Protein AF-A0A381XXR6-F1 (afdb_monomer_lite)

Radius of gyration: 23.37 Å; chains: 1; bounding box: 48×67×74 Å

pLDDT: mean 77.79, std 18.47, range [36.31, 97.12]

Organism: NCBI:txid408172

Secondary structure (DSSP, 8-state):
-------------------------SSS--TTPEEPPTTS---TT-EEEE-GGG-TTSPPPEETTSSSB--HHHHHT-EEEEEEEEEETTEEEEEEEETTS-EEEEEHHHHHHHEEE---GGGT---

Sequence (127 aa):
VNYPNSRYILLTCLFITACTRFLVSDTILPEQVIQVVPEHILYDGRSIIFLPTLNNQKEIPSSISGRKKYTYDNLSEQTGKVEGEYLLAGGEYYIIRLENEKLIKISSKDFLIVTNFIIDTSKVNGG

Foldseek 3Di:
DDDDDDDDDDDPPPPPVPPPLPPDDQQDDDPPWAADDPPDDKQAFFKKAWAQPQPPPFDFKARLSRPGTDHSVRRNVWMWGFNIWTADVPGIWTWTQTPVSGIITGHPVCDVVTIDTDDPVVVVPPD

Structure (mmCIF, N/CA/C/O backbone):
data_AF-A0A381XXR6-F1
#
_entry.id   AF-A0A381XXR6-F1
#
loop_
_atom_site.group_PDB
_atom_site.id
_atom_site.type_symbol
_atom_site.label_atom_id
_atom_site.label_alt_id
_atom_site.label_comp_id
_atom_site.label_asym_id
_atom_site.label_entity_id
_atom_site.label_seq_id
_atom_site.pdbx_PDB_ins_code
_atom_site.Cartn_x
_atom_site.Cartn_y
_atom_site.Cartn_z
_atom_site.occupancy
_atom_site.B_iso_or_equiv
_atom_site.auth_seq_id
_atom_site.auth_comp_id
_atom_site.auth_asym_id
_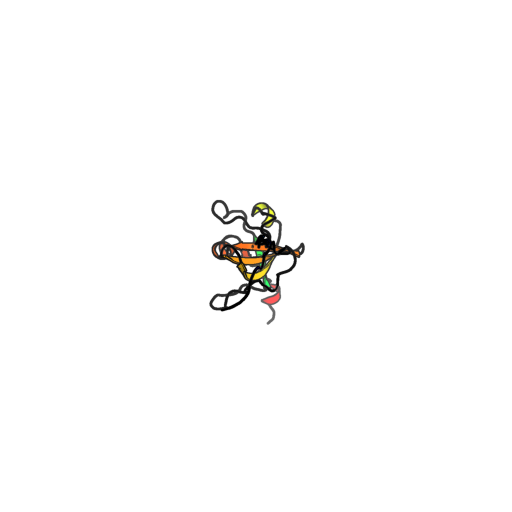atom_site.auth_atom_id
_atom_site.pdbx_PDB_model_num
ATOM 1 N N . VAL A 1 1 ? 36.628 31.832 -58.539 1.00 37.88 1 VAL A N 1
ATOM 2 C CA . VAL A 1 1 ? 36.068 30.967 -57.470 1.00 37.88 1 VAL A CA 1
ATOM 3 C C . VAL A 1 1 ? 34.962 31.777 -56.793 1.00 37.88 1 VAL A C 1
ATOM 5 O O . VAL A 1 1 ? 35.290 32.771 -56.173 1.00 37.88 1 VAL A O 1
ATOM 8 N N . ASN A 1 2 ? 33.715 31.716 -57.264 1.00 36.31 2 ASN A N 1
ATOM 9 C CA . ASN A 1 2 ? 32.625 30.743 -57.031 1.00 36.31 2 ASN A CA 1
ATOM 10 C C . ASN A 1 2 ? 31.604 31.238 -55.967 1.00 36.31 2 ASN A C 1
ATOM 12 O O . ASN A 1 2 ? 31.860 31.129 -54.779 1.00 36.31 2 ASN A O 1
ATOM 16 N N . TYR A 1 3 ? 30.479 31.748 -56.495 1.00 39.09 3 TYR A N 1
ATOM 17 C CA . TYR A 1 3 ? 29.076 31.887 -56.037 1.00 39.09 3 TYR A CA 1
ATOM 18 C C . TYR A 1 3 ? 28.628 32.584 -54.718 1.00 39.09 3 TYR A C 1
ATOM 20 O O . TYR A 1 3 ? 29.370 32.631 -53.744 1.00 39.09 3 TYR A O 1
ATOM 28 N N . PRO A 1 4 ? 27.391 33.161 -54.713 1.00 52.59 4 PRO A N 1
ATOM 29 C CA . PRO A 1 4 ? 26.929 34.231 -53.821 1.00 52.59 4 PRO A CA 1
ATOM 30 C C . PRO A 1 4 ? 25.833 33.817 -52.809 1.00 52.59 4 PRO A C 1
ATOM 32 O O . PRO A 1 4 ? 25.333 32.701 -52.840 1.00 52.59 4 PRO A O 1
ATOM 35 N N . ASN A 1 5 ? 25.447 34.779 -51.954 1.00 48.66 5 ASN A N 1
ATOM 36 C CA . ASN A 1 5 ? 24.166 34.960 -51.243 1.00 48.66 5 ASN A CA 1
ATOM 37 C C . ASN A 1 5 ? 23.344 33.713 -50.847 1.00 48.66 5 ASN A C 1
ATOM 39 O O . ASN A 1 5 ? 22.658 33.130 -51.680 1.00 48.66 5 ASN A O 1
ATOM 43 N N . SER A 1 6 ? 23.191 33.471 -49.539 1.00 45.06 6 SER A N 1
ATOM 44 C CA . SER A 1 6 ? 21.939 32.905 -49.017 1.00 45.06 6 SER A CA 1
ATOM 45 C C . SER A 1 6 ? 21.652 33.390 -47.599 1.00 45.06 6 SER A C 1
ATOM 47 O O . SER A 1 6 ? 22.341 33.045 -46.642 1.00 45.06 6 SER A O 1
ATOM 49 N N . ARG A 1 7 ? 20.596 34.199 -47.483 1.00 50.47 7 ARG A N 1
ATOM 50 C CA . ARG A 1 7 ? 19.875 34.459 -46.236 1.00 50.47 7 ARG A CA 1
ATOM 51 C C . ARG A 1 7 ? 19.352 33.122 -45.710 1.00 50.47 7 ARG A C 1
ATOM 53 O O . ARG A 1 7 ? 18.578 32.481 -46.412 1.00 50.47 7 ARG A O 1
ATOM 60 N N . TYR A 1 8 ? 19.701 32.744 -44.484 1.00 47.22 8 TYR A N 1
ATOM 61 C CA . TYR A 1 8 ? 18.930 31.746 -43.747 1.00 47.22 8 TYR A CA 1
ATOM 62 C C . TYR A 1 8 ? 18.309 32.389 -42.519 1.00 47.22 8 TYR A C 1
ATOM 64 O O . TYR A 1 8 ? 18.966 32.881 -41.606 1.00 47.22 8 TYR A O 1
ATOM 72 N N . ILE A 1 9 ? 16.991 32.444 -42.627 1.00 49.91 9 ILE A N 1
ATOM 73 C CA . ILE A 1 9 ? 16.005 32.844 -41.648 1.00 49.91 9 ILE A CA 1
ATOM 74 C C . ILE A 1 9 ? 16.055 31.862 -40.474 1.00 49.91 9 ILE A C 1
ATOM 76 O O . ILE A 1 9 ? 16.126 30.652 -40.668 1.00 49.91 9 ILE A O 1
ATOM 80 N N . LEU A 1 10 ? 16.021 32.441 -39.276 1.00 46.97 10 LEU A N 1
ATOM 81 C CA . LEU A 1 10 ? 15.423 31.948 -38.039 1.00 46.97 10 LEU A CA 1
ATOM 82 C C . LEU A 1 10 ? 14.820 30.526 -38.095 1.00 46.97 10 LEU A C 1
ATOM 84 O O . LEU A 1 10 ? 13.795 30.311 -38.735 1.00 46.97 10 LEU A O 1
ATOM 88 N N . LEU A 1 11 ? 15.336 29.612 -37.275 1.00 46.75 11 LEU A N 1
ATOM 89 C CA . LEU A 1 11 ? 14.452 28.698 -36.555 1.00 46.75 11 LEU A CA 1
ATOM 90 C C . LEU A 1 11 ? 15.033 28.450 -35.166 1.00 46.75 11 LEU A C 1
ATOM 92 O O . LEU A 1 11 ? 15.942 27.654 -34.950 1.00 46.75 11 LEU A O 1
ATOM 96 N N . THR A 1 12 ? 14.509 29.217 -34.220 1.00 49.47 12 THR A N 1
ATOM 97 C CA . THR A 1 12 ? 14.580 28.944 -32.794 1.00 49.47 12 THR A CA 1
ATOM 98 C C . THR A 1 12 ? 14.079 27.522 -32.548 1.00 49.47 12 THR A C 1
ATOM 100 O O . THR A 1 12 ? 12.870 27.290 -32.534 1.00 49.47 12 THR A O 1
ATOM 103 N N . CYS A 1 13 ? 14.983 26.568 -32.321 1.00 44.50 13 CYS A N 1
ATOM 104 C CA . CYS A 1 13 ? 14.624 25.343 -31.613 1.00 44.50 13 CYS A CA 1
ATOM 105 C C . CYS A 1 13 ? 14.390 25.719 -30.152 1.00 44.50 13 CYS A C 1
ATOM 107 O O . CYS A 1 13 ? 15.248 25.572 -29.284 1.00 44.50 13 CYS A O 1
ATOM 109 N N . LEU A 1 14 ? 13.198 26.263 -29.916 1.00 46.16 14 LEU A N 1
ATOM 110 C CA . LEU A 1 14 ? 12.540 26.278 -28.631 1.00 46.16 14 LEU A CA 1
ATOM 111 C C . LEU A 1 14 ? 12.342 24.800 -28.265 1.00 46.16 14 LEU A C 1
ATOM 113 O O . LEU A 1 14 ? 11.313 24.202 -28.572 1.00 46.16 14 LEU A O 1
ATOM 117 N N . PHE A 1 15 ? 13.367 24.181 -27.678 1.00 47.53 15 PHE A N 1
ATOM 118 C CA . PHE A 1 15 ? 13.219 22.919 -26.969 1.00 47.53 15 PHE A CA 1
ATOM 119 C C . PHE A 1 15 ? 12.371 23.218 -25.735 1.00 47.53 15 PHE A C 1
ATOM 121 O O . PHE A 1 15 ? 12.868 23.355 -24.621 1.00 47.53 15 PHE A O 1
ATOM 128 N N . ILE A 1 16 ? 11.062 23.358 -25.949 1.00 52.16 16 ILE A N 1
ATOM 129 C CA . ILE A 1 16 ? 10.089 23.065 -24.915 1.00 52.16 16 ILE A CA 1
ATOM 130 C C . ILE A 1 16 ? 10.284 21.570 -24.690 1.00 52.16 16 ILE A C 1
ATOM 132 O O . ILE A 1 16 ? 9.746 20.742 -25.424 1.00 52.16 16 ILE A O 1
ATOM 136 N N . THR A 1 17 ? 11.123 21.215 -23.721 1.00 53.09 17 THR A N 1
ATOM 137 C CA . THR A 1 17 ? 11.038 19.912 -23.083 1.00 53.09 17 THR A CA 1
ATOM 138 C C . THR A 1 17 ? 9.643 19.873 -22.484 1.00 53.09 17 THR A C 1
ATOM 140 O O . THR A 1 17 ? 9.382 20.353 -21.383 1.00 53.09 17 THR A O 1
ATOM 143 N N . ALA A 1 18 ? 8.686 19.393 -23.276 1.00 45.47 18 ALA A N 1
ATOM 144 C CA . ALA A 1 18 ? 7.414 18.967 -22.760 1.00 45.47 18 ALA A CA 1
ATOM 145 C C . ALA A 1 18 ? 7.774 17.904 -21.726 1.00 45.47 18 ALA A C 1
ATOM 147 O O . ALA A 1 18 ? 8.112 16.777 -22.077 1.00 45.47 18 ALA A O 1
ATOM 148 N N . CYS A 1 19 ? 7.796 18.291 -20.450 1.00 51.69 19 CYS A N 1
ATOM 149 C CA . CYS A 1 19 ? 7.711 17.361 -19.346 1.00 51.69 19 CYS A CA 1
ATOM 150 C C . CYS A 1 19 ? 6.390 16.632 -19.565 1.00 51.69 19 CYS A C 1
ATOM 152 O O . CYS A 1 19 ? 5.345 17.085 -19.095 1.00 51.69 19 CYS A O 1
ATOM 154 N N . THR A 1 20 ? 6.407 15.560 -20.357 1.00 47.28 20 THR A N 1
ATOM 155 C CA . THR A 1 20 ? 5.301 14.627 -20.486 1.00 47.28 20 THR A CA 1
ATOM 156 C C . THR A 1 20 ? 5.085 14.090 -19.088 1.00 47.28 20 THR A C 1
ATOM 158 O O . THR A 1 20 ? 5.798 13.209 -18.613 1.00 47.28 20 THR A O 1
ATOM 161 N N . ARG A 1 21 ? 4.150 14.719 -18.372 1.00 53.31 21 ARG A N 1
ATOM 162 C CA . ARG A 1 21 ? 3.659 14.246 -17.089 1.00 53.31 21 ARG A CA 1
ATOM 163 C C . ARG A 1 21 ? 2.938 12.950 -17.409 1.00 53.31 21 ARG A C 1
ATOM 165 O O . ARG A 1 21 ? 1.758 12.979 -17.745 1.00 53.31 21 ARG A O 1
ATOM 172 N N . PHE A 1 22 ? 3.662 11.836 -17.383 1.00 56.91 22 PHE A N 1
ATOM 173 C CA . PHE A 1 22 ? 3.047 10.523 -17.460 1.00 56.91 22 PHE A CA 1
ATOM 174 C C . PHE A 1 22 ? 1.981 10.469 -16.366 1.00 56.91 22 PHE A C 1
ATOM 176 O O . PHE A 1 22 ? 2.266 10.646 -15.179 1.00 56.91 22 PHE A O 1
ATOM 183 N N . LEU A 1 23 ? 0.724 10.340 -16.786 1.00 62.59 23 LEU A N 1
ATOM 184 C CA . LEU A 1 23 ? -0.393 10.192 -15.871 1.00 62.59 23 LEU A CA 1
ATOM 185 C C . LEU A 1 23 ? -0.322 8.770 -15.326 1.00 62.59 23 LEU A C 1
ATOM 187 O O . LEU A 1 23 ? -0.803 7.831 -15.947 1.00 62.59 23 LEU A O 1
ATOM 191 N N . VAL A 1 24 ? 0.321 8.618 -14.174 1.00 78.44 24 VAL A N 1
ATOM 192 C CA . VAL A 1 24 ? 0.269 7.374 -13.411 1.00 78.44 24 VAL A CA 1
ATOM 193 C C . VAL A 1 24 ? -1.164 7.236 -12.887 1.00 78.44 24 VAL A C 1
ATOM 195 O O . VAL A 1 24 ? -1.648 8.125 -12.182 1.00 78.44 24 VAL A O 1
ATOM 198 N N . SER A 1 25 ? -1.866 6.182 -13.307 1.00 85.50 25 SER A N 1
ATOM 199 C CA . SER A 1 25 ? -3.201 5.841 -12.794 1.00 85.50 25 SER A CA 1
ATOM 200 C C . SER A 1 25 ? -3.091 5.408 -11.338 1.00 85.50 25 SER A C 1
ATOM 202 O O . SER A 1 25 ? -2.099 4.798 -10.989 1.00 85.50 25 SER A O 1
ATOM 204 N N . ASP A 1 26 ? -4.094 5.676 -10.502 1.00 90.12 26 ASP A N 1
ATOM 205 C CA . ASP A 1 26 ? -4.125 5.195 -9.110 1.00 90.12 26 ASP A CA 1
ATOM 206 C C . ASP A 1 26 ? -4.885 3.868 -8.950 1.00 90.12 26 ASP A C 1
ATOM 208 O O . ASP A 1 26 ? -5.072 3.399 -7.833 1.00 90.12 26 ASP A O 1
ATOM 212 N N . THR A 1 27 ? -5.359 3.270 -10.043 1.00 90.44 27 THR A N 1
ATOM 213 C CA . THR A 1 27 ? -6.156 2.026 -10.029 1.00 90.44 27 THR A CA 1
ATOM 214 C C . THR A 1 27 ? -5.563 0.924 -10.903 1.00 90.44 27 THR A C 1
ATOM 216 O O . THR A 1 27 ? -5.929 -0.243 -10.776 1.00 90.44 27 THR A O 1
ATOM 219 N N . ILE A 1 28 ? -4.631 1.284 -11.788 1.00 88.69 28 ILE A N 1
ATOM 220 C CA . ILE A 1 28 ? -3.994 0.375 -12.739 1.00 88.69 28 ILE A CA 1
ATOM 221 C C . ILE A 1 28 ? -2.486 0.482 -12.545 1.00 88.69 28 ILE A C 1
ATOM 223 O O . ILE A 1 28 ? -1.941 1.586 -12.600 1.00 88.69 28 ILE A O 1
ATOM 227 N N . LEU A 1 29 ? -1.828 -0.659 -12.337 1.00 85.06 29 LEU A N 1
ATOM 228 C CA . LEU A 1 29 ? -0.372 -0.747 -12.352 1.00 85.06 29 LEU A CA 1
ATOM 229 C C . LEU A 1 29 ? 0.121 -0.452 -13.776 1.00 85.06 29 LEU A C 1
ATOM 231 O O . LEU A 1 29 ? -0.265 -1.164 -14.703 1.00 85.06 29 LEU A O 1
ATOM 235 N N . PRO A 1 30 ? 0.925 0.600 -13.990 1.00 78.69 30 PRO A N 1
ATOM 236 C CA . PRO A 1 30 ? 1.423 0.907 -15.319 1.00 78.69 30 PRO A CA 1
ATOM 237 C C . PRO A 1 30 ? 2.519 -0.078 -15.741 1.00 78.69 30 PRO A C 1
ATOM 239 O O . PRO A 1 30 ? 3.368 -0.441 -14.933 1.00 78.69 30 PRO A O 1
ATOM 242 N N . GLU A 1 31 ? 2.556 -0.430 -17.028 1.00 73.62 31 GLU A N 1
ATOM 243 C CA . GLU A 1 31 ? 3.534 -1.377 -17.604 1.00 73.62 31 GLU A CA 1
ATOM 244 C C . GLU A 1 31 ? 4.999 -0.960 -17.403 1.00 73.62 31 GLU A C 1
ATOM 246 O O . GLU A 1 31 ? 5.898 -1.791 -17.387 1.00 73.62 31 GLU A O 1
ATOM 251 N N . GLN A 1 32 ? 5.249 0.338 -17.233 1.00 70.19 32 GLN A N 1
ATOM 252 C CA . GLN A 1 32 ? 6.587 0.908 -17.055 1.00 70.19 32 GLN A CA 1
ATOM 253 C C . GLN A 1 32 ? 7.145 0.785 -15.625 1.00 70.19 32 GLN A C 1
ATOM 255 O O . GLN A 1 32 ? 8.230 1.298 -15.351 1.00 70.19 32 GLN A O 1
ATOM 260 N N . VAL A 1 33 ? 6.404 0.176 -14.694 1.00 72.56 33 VAL A N 1
ATOM 261 C CA . VAL A 1 33 ? 6.882 -0.058 -13.328 1.00 72.56 33 VAL A CA 1
ATOM 262 C C . VAL A 1 33 ? 7.729 -1.327 -13.298 1.00 72.56 33 VAL A C 1
ATOM 264 O O . VAL A 1 33 ? 7.271 -2.404 -13.668 1.00 72.56 33 VAL A O 1
ATOM 267 N N . ILE A 1 34 ? 8.971 -1.196 -12.836 1.00 77.31 34 ILE A N 1
ATOM 268 C CA . ILE A 1 34 ? 9.918 -2.308 -12.764 1.00 77.31 34 ILE A CA 1
ATOM 269 C C . ILE A 1 34 ? 9.662 -3.076 -11.467 1.00 77.31 34 ILE A C 1
ATOM 271 O O . ILE A 1 34 ? 9.786 -2.509 -10.381 1.00 77.31 34 ILE A O 1
ATOM 275 N N . GLN A 1 35 ? 9.313 -4.357 -11.575 1.00 78.75 35 GLN A N 1
ATOM 276 C CA . GLN A 1 35 ? 9.268 -5.258 -10.424 1.00 78.75 35 GLN A CA 1
ATOM 277 C C . GLN A 1 35 ? 10.693 -5.497 -9.907 1.00 78.75 35 GLN A C 1
ATOM 279 O O . GLN A 1 35 ? 11.617 -5.700 -10.700 1.00 78.75 35 GLN A O 1
ATOM 284 N N . VAL A 1 36 ? 10.885 -5.453 -8.588 1.00 76.94 36 VAL A N 1
ATOM 285 C CA . VAL A 1 36 ? 12.199 -5.721 -7.983 1.00 76.94 36 VAL A CA 1
ATOM 286 C C . VAL A 1 36 ? 12.573 -7.197 -8.188 1.00 76.94 36 VAL A C 1
ATOM 288 O O . VAL A 1 36 ? 11.728 -8.087 -8.100 1.00 76.94 36 VAL A O 1
ATOM 291 N N . VAL A 1 37 ? 13.845 -7.455 -8.510 1.00 66.62 37 VAL A N 1
ATOM 292 C CA . VAL A 1 37 ? 14.390 -8.797 -8.786 1.00 66.62 37 VAL A CA 1
ATOM 293 C C . VAL A 1 37 ? 14.254 -9.691 -7.532 1.00 66.62 37 VAL A C 1
ATOM 295 O O . VAL A 1 37 ? 14.506 -9.209 -6.427 1.00 66.62 37 VAL A O 1
ATOM 298 N N . PRO A 1 38 ? 13.886 -10.986 -7.667 1.00 61.16 38 PRO A N 1
ATOM 299 C CA . PRO A 1 38 ? 13.431 -11.873 -6.578 1.00 61.16 38 PRO A CA 1
ATOM 300 C C . PRO A 1 38 ? 14.518 -12.346 -5.595 1.00 61.16 38 PRO A C 1
ATOM 302 O O . PRO A 1 38 ? 14.399 -13.406 -4.985 1.00 61.16 38 PRO A O 1
ATOM 305 N N . GLU A 1 39 ? 15.585 -11.575 -5.408 1.00 67.12 39 GLU A N 1
ATOM 306 C CA . GLU A 1 39 ? 16.615 -11.864 -4.401 1.00 67.12 39 GLU A CA 1
ATOM 307 C C . GLU A 1 39 ? 16.073 -11.714 -2.962 1.00 67.12 39 GLU A C 1
ATOM 309 O O . GLU A 1 39 ? 16.711 -12.150 -2.005 1.00 67.12 39 GLU A O 1
ATOM 314 N N . HIS A 1 40 ? 14.863 -11.159 -2.813 1.00 65.50 40 HIS A N 1
ATOM 315 C CA . HIS A 1 40 ? 14.136 -10.991 -1.557 1.00 65.50 40 HIS A CA 1
ATOM 316 C C . HIS A 1 40 ? 12.818 -11.779 -1.554 1.00 65.50 40 HIS A C 1
ATOM 318 O O . HIS A 1 40 ? 12.255 -12.113 -2.597 1.00 65.50 40 HIS A O 1
ATOM 324 N N . ILE A 1 41 ? 12.304 -12.068 -0.355 1.00 72.25 41 ILE A N 1
ATOM 325 C CA . ILE A 1 41 ? 10.992 -12.703 -0.186 1.00 72.25 41 ILE A CA 1
ATOM 326 C C . ILE A 1 41 ? 9.913 -11.729 -0.668 1.00 72.25 41 ILE A C 1
ATOM 328 O O . ILE A 1 41 ? 9.648 -10.730 -0.006 1.00 72.25 41 ILE A O 1
ATOM 332 N N . LEU A 1 42 ? 9.270 -12.057 -1.789 1.00 82.75 42 LEU A N 1
ATOM 333 C CA . LEU A 1 42 ? 8.109 -11.331 -2.293 1.00 82.75 42 LEU A CA 1
ATOM 334 C C . LEU A 1 42 ? 6.843 -11.734 -1.524 1.00 82.75 42 LEU A C 1
ATOM 336 O O . LEU A 1 42 ? 6.611 -12.910 -1.224 1.00 82.75 42 LEU A O 1
ATOM 340 N N . TYR A 1 43 ? 6.005 -10.745 -1.217 1.00 87.56 43 TYR A N 1
ATOM 341 C CA . TYR A 1 43 ? 4.743 -10.932 -0.488 1.00 87.56 43 TYR A CA 1
ATOM 342 C C . TYR A 1 43 ? 3.508 -10.845 -1.390 1.00 87.56 43 TYR A C 1
ATOM 344 O O . TYR A 1 43 ? 2.388 -10.715 -0.895 1.00 87.56 43 TYR A O 1
ATOM 352 N N . ASP A 1 44 ? 3.709 -10.929 -2.700 1.00 89.12 44 ASP A N 1
ATOM 353 C CA . ASP A 1 44 ? 2.695 -10.817 -3.738 1.00 89.12 44 ASP A CA 1
ATOM 354 C C . ASP A 1 44 ? 1.495 -11.726 -3.449 1.00 89.12 44 ASP A C 1
ATOM 356 O O . ASP A 1 44 ? 1.602 -12.891 -3.058 1.00 89.12 44 ASP A O 1
ATOM 360 N N . GLY A 1 45 ? 0.307 -11.162 -3.616 1.00 90.12 45 GLY A N 1
ATOM 361 C CA . GLY A 1 45 ? -0.956 -11.838 -3.396 1.00 90.12 45 GLY A CA 1
ATOM 362 C C . GLY A 1 45 ? -1.358 -12.028 -1.934 1.00 90.12 45 GLY A C 1
ATOM 363 O O . GLY A 1 45 ? -2.488 -12.467 -1.703 1.00 90.12 45 GLY A O 1
ATOM 364 N N . ARG A 1 46 ? -0.507 -11.695 -0.953 1.00 92.38 46 ARG A N 1
ATOM 365 C CA . ARG A 1 46 ? -0.875 -11.773 0.467 1.00 92.38 46 ARG A CA 1
ATOM 366 C C . ARG A 1 46 ? -1.802 -10.631 0.860 1.00 92.38 46 ARG A C 1
ATOM 368 O O . ARG A 1 46 ? -1.594 -9.484 0.470 1.00 92.38 46 ARG A O 1
ATOM 3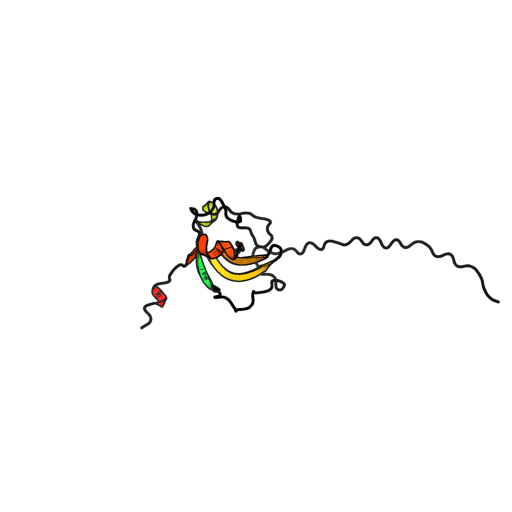75 N N . SER A 1 47 ? -2.797 -10.955 1.675 1.00 95.25 47 SER A N 1
ATOM 376 C CA . SER A 1 47 ? -3.678 -9.962 2.284 1.00 95.25 47 SER A CA 1
ATOM 377 C C . SER A 1 47 ? -3.062 -9.418 3.570 1.00 95.25 47 SER A C 1
ATOM 379 O O . SER A 1 47 ? -2.456 -10.167 4.343 1.00 95.25 47 SER A O 1
ATOM 381 N N . ILE A 1 48 ? -3.228 -8.121 3.802 1.00 94.88 48 ILE A N 1
ATOM 382 C CA . ILE A 1 48 ? -2.687 -7.399 4.950 1.00 94.88 48 ILE A CA 1
ATOM 383 C C . ILE A 1 48 ? -3.737 -6.503 5.605 1.00 94.88 48 ILE A C 1
ATOM 385 O O . ILE A 1 48 ? -4.727 -6.104 4.989 1.00 94.88 48 ILE A O 1
ATOM 389 N N . ILE A 1 49 ? -3.465 -6.165 6.861 1.00 94.44 49 ILE A N 1
ATOM 390 C CA . ILE A 1 49 ? -4.066 -5.052 7.598 1.00 94.44 49 ILE A CA 1
ATOM 391 C C . ILE A 1 49 ? -2.990 -4.011 7.910 1.00 94.44 49 ILE A C 1
ATOM 393 O O . ILE A 1 49 ? -1.805 -4.347 7.983 1.00 94.44 49 ILE A O 1
ATOM 397 N N . PHE A 1 50 ? -3.398 -2.763 8.133 1.00 92.94 50 PHE A N 1
ATOM 398 C CA . PHE A 1 50 ? -2.492 -1.664 8.471 1.00 92.94 50 PHE A CA 1
ATOM 399 C C . PHE A 1 50 ? -2.443 -1.425 9.983 1.00 92.94 50 PHE A C 1
ATOM 401 O O . PHE A 1 50 ? -3.463 -1.482 10.668 1.00 92.94 50 PHE A O 1
ATOM 408 N N . LEU A 1 51 ? -1.250 -1.134 10.502 1.00 90.25 51 LEU A N 1
ATOM 409 C CA . LEU A 1 51 ? -0.993 -0.916 11.923 1.00 90.25 51 LEU A CA 1
ATOM 410 C C . LEU A 1 51 ? -0.846 0.593 12.202 1.00 90.25 51 LEU A C 1
ATOM 412 O O . LEU A 1 51 ? 0.168 1.181 11.821 1.00 90.25 51 LEU A O 1
ATOM 416 N N . PRO A 1 52 ? -1.819 1.249 12.866 1.00 78.19 52 PRO A N 1
ATOM 417 C CA . PRO A 1 52 ? -1.816 2.705 13.059 1.00 78.19 52 PRO A CA 1
ATOM 418 C C . PRO A 1 52 ? -0.753 3.193 14.059 1.00 78.19 52 PRO A C 1
ATOM 420 O O . PRO A 1 52 ? -0.223 4.295 13.925 1.00 78.19 52 PRO A O 1
ATOM 423 N N . THR A 1 53 ? -0.372 2.360 15.027 1.00 65.44 53 THR A N 1
ATOM 424 C CA . THR A 1 53 ? 0.353 2.767 16.243 1.00 65.44 53 THR A CA 1
ATOM 425 C C . THR A 1 53 ? 1.877 2.912 16.100 1.00 65.44 53 THR A C 1
ATOM 427 O O . THR A 1 53 ? 2.544 3.236 17.079 1.00 65.44 53 THR A O 1
ATOM 430 N N . LEU A 1 54 ? 2.453 2.689 14.911 1.00 64.06 54 LEU A N 1
ATOM 431 C CA . LEU A 1 54 ? 3.914 2.626 14.693 1.00 64.06 54 LEU A CA 1
ATOM 432 C C . LEU A 1 54 ? 4.483 3.785 13.839 1.00 64.06 54 LEU A C 1
ATOM 434 O O . LEU A 1 54 ? 5.629 3.726 13.395 1.00 64.06 54 LEU A O 1
ATOM 438 N N . ASN A 1 55 ? 3.709 4.856 13.611 1.00 59.34 55 ASN A N 1
ATOM 439 C CA . ASN A 1 55 ? 3.859 5.681 12.400 1.00 59.34 55 ASN A CA 1
ATOM 440 C C . ASN A 1 55 ? 4.475 7.075 12.525 1.00 59.34 55 ASN A C 1
ATOM 442 O O . ASN A 1 55 ? 4.691 7.722 11.502 1.00 59.34 55 ASN A O 1
ATOM 446 N N . ASN A 1 56 ? 4.817 7.551 13.721 1.00 61.72 56 ASN A N 1
ATOM 447 C CA . ASN A 1 56 ? 5.222 8.956 13.902 1.00 61.72 56 ASN A CA 1
ATOM 448 C C . ASN A 1 56 ? 6.547 9.326 13.196 1.00 61.72 56 ASN A C 1
ATOM 450 O O . ASN A 1 56 ? 6.893 10.501 13.120 1.00 61.72 56 ASN A O 1
ATOM 454 N N . GLN A 1 57 ? 7.298 8.336 12.702 1.00 66.12 57 GLN A N 1
ATOM 455 C CA . GLN A 1 57 ? 8.582 8.511 12.011 1.00 66.12 57 GLN A CA 1
ATOM 456 C C . GLN A 1 57 ? 8.626 7.830 10.632 1.00 66.12 57 GLN A C 1
ATOM 458 O O . GLN A 1 57 ? 9.706 7.682 10.062 1.00 66.12 57 GLN A O 1
ATOM 463 N N . LYS A 1 58 ? 7.484 7.358 10.116 1.00 81.06 58 LYS A N 1
ATOM 464 C CA . LYS A 1 58 ? 7.425 6.560 8.883 1.00 81.06 58 LYS A CA 1
ATOM 465 C C . LYS A 1 58 ? 7.060 7.392 7.666 1.00 81.06 58 LYS A C 1
ATOM 467 O O . LYS A 1 58 ? 6.457 8.459 7.793 1.00 81.06 58 LYS A O 1
ATOM 472 N N . GLU A 1 59 ? 7.430 6.905 6.481 1.00 83.31 59 GLU A N 1
ATOM 473 C CA . GLU A 1 59 ? 7.006 7.558 5.244 1.00 83.31 59 GLU A CA 1
ATOM 474 C C . GLU A 1 59 ? 5.477 7.497 5.138 1.00 83.31 59 GLU A C 1
ATOM 476 O O . GLU A 1 59 ? 4.855 6.457 5.371 1.00 83.31 59 GLU A O 1
ATOM 481 N N . ILE A 1 60 ? 4.870 8.635 4.795 1.00 88.50 60 ILE A N 1
ATOM 482 C CA . ILE A 1 60 ? 3.421 8.752 4.636 1.00 88.50 60 ILE A CA 1
ATOM 483 C C . ILE A 1 60 ? 3.004 7.983 3.373 1.00 88.50 60 ILE A C 1
ATOM 485 O O . ILE A 1 60 ? 3.409 8.382 2.270 1.00 88.50 60 ILE A O 1
ATOM 489 N N . PRO A 1 61 ? 2.154 6.942 3.491 1.00 91.88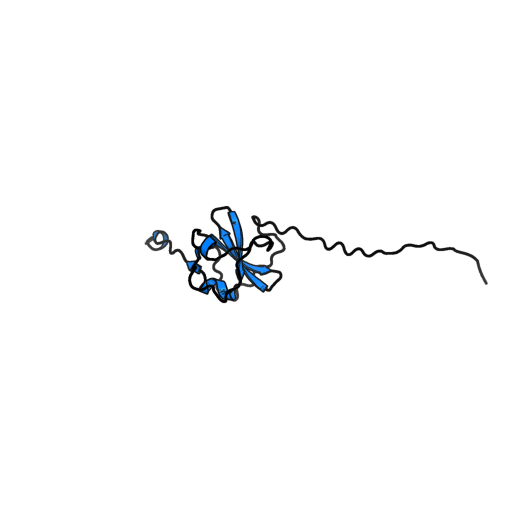 61 PRO A N 1
ATOM 490 C CA . PRO A 1 61 ? 1.654 6.211 2.342 1.00 91.88 61 PRO A CA 1
ATOM 491 C C . PRO A 1 61 ? 0.941 7.137 1.368 1.00 91.88 61 PRO A C 1
ATOM 493 O O . PRO A 1 61 ? 0.319 8.146 1.725 1.00 91.88 61 PRO A O 1
ATOM 496 N N . SER A 1 62 ? 1.012 6.789 0.094 1.00 94.12 62 SER A N 1
ATOM 497 C CA . SER A 1 62 ? 0.386 7.594 -0.946 1.00 94.12 62 SER A CA 1
ATOM 498 C C . SER A 1 62 ? -0.165 6.738 -2.056 1.00 94.12 62 SER A C 1
ATOM 500 O O . SER A 1 62 ? 0.193 5.574 -2.171 1.00 94.12 62 SER A O 1
ATOM 502 N N . SER A 1 63 ? -1.041 7.299 -2.878 1.00 94.00 63 SER A N 1
ATOM 503 C CA . SER A 1 63 ? -1.392 6.648 -4.129 1.00 94.00 63 SER A CA 1
ATOM 504 C C . SER A 1 63 ? -0.154 6.516 -5.013 1.00 94.00 63 SER A C 1
ATOM 506 O O . SER A 1 63 ? 0.839 7.226 -4.816 1.00 94.00 63 SER A O 1
ATOM 508 N N . ILE A 1 64 ? -0.179 5.609 -5.984 1.00 91.69 64 ILE A N 1
ATOM 509 C CA . ILE A 1 64 ? 1.002 5.375 -6.823 1.00 91.69 64 ILE A CA 1
ATOM 510 C C . ILE A 1 64 ? 1.403 6.613 -7.639 1.00 91.69 64 ILE A C 1
ATOM 512 O O . ILE A 1 64 ? 2.595 6.872 -7.808 1.00 91.69 64 ILE A O 1
ATOM 516 N N . SER A 1 65 ? 0.442 7.463 -8.025 1.00 89.00 65 SER A N 1
ATOM 517 C CA . SER A 1 65 ? 0.716 8.779 -8.622 1.00 89.00 65 SER A CA 1
ATOM 518 C C . SER A 1 65 ? 1.256 9.825 -7.639 1.00 89.00 65 SER A C 1
ATOM 520 O O . SER A 1 65 ? 1.685 10.902 -8.051 1.00 89.00 65 SER A O 1
ATOM 522 N N . GLY A 1 66 ? 1.193 9.554 -6.334 1.00 89.00 66 GLY A N 1
ATOM 523 C CA 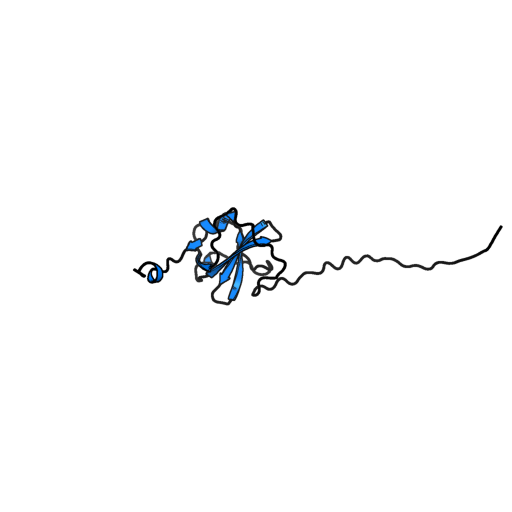. GLY A 1 66 ? 1.576 10.465 -5.258 1.00 89.00 66 GLY A CA 1
ATOM 524 C C . GLY A 1 66 ? 0.575 11.591 -4.981 1.00 89.00 66 GLY A C 1
ATOM 525 O O . GLY A 1 66 ? 0.798 12.367 -4.050 1.00 89.00 66 GLY A O 1
ATOM 526 N N . ARG A 1 67 ? -0.521 11.687 -5.748 1.00 89.69 67 ARG A N 1
ATOM 527 C CA . ARG A 1 67 ? -1.510 12.778 -5.654 1.00 89.69 67 ARG A CA 1
ATOM 528 C C . ARG A 1 67 ? -2.323 12.736 -4.374 1.00 89.69 67 ARG A C 1
ATOM 530 O O . ARG A 1 67 ? -2.701 13.784 -3.858 1.00 89.69 67 ARG A O 1
ATOM 537 N N . LYS A 1 68 ? -2.602 11.534 -3.874 1.00 92.69 68 LYS A N 1
ATOM 538 C CA . LYS A 1 68 ? -3.323 11.337 -2.623 1.00 92.69 68 LYS A CA 1
ATOM 539 C C . LYS A 1 68 ? -2.375 10.793 -1.566 1.00 92.69 68 LYS A C 1
ATOM 541 O O . LYS A 1 68 ? -1.663 9.825 -1.814 1.00 92.69 68 LYS A O 1
ATOM 546 N N . LYS A 1 69 ? -2.378 11.417 -0.393 1.00 93.44 69 LYS A N 1
ATOM 547 C CA . LYS A 1 69 ? -1.682 10.940 0.805 1.00 93.44 69 LYS A CA 1
ATOM 548 C C . LYS A 1 69 ? -2.689 10.290 1.749 1.00 93.44 69 LYS A C 1
ATOM 550 O O . LYS A 1 69 ? -3.862 10.666 1.741 1.00 93.44 69 LYS A O 1
ATOM 555 N N . TYR A 1 70 ? -2.232 9.318 2.524 1.00 91.38 70 TYR A N 1
ATOM 556 C CA . TYR A 1 70 ? -3.048 8.588 3.487 1.00 91.38 70 TYR A CA 1
ATOM 557 C C . TYR A 1 70 ? -2.375 8.631 4.852 1.00 91.38 70 TYR A C 1
ATOM 559 O O . TYR A 1 70 ? -1.158 8.480 4.940 1.00 91.38 70 TYR A O 1
ATOM 567 N N . THR A 1 71 ? -3.157 8.818 5.912 1.00 89.88 71 THR A N 1
ATOM 568 C CA . THR A 1 71 ? -2.681 8.502 7.259 1.00 89.88 71 THR A CA 1
ATOM 569 C C . THR A 1 71 ? -2.865 7.011 7.501 1.00 89.88 71 THR A C 1
ATOM 571 O O . THR A 1 71 ? -3.742 6.377 6.909 1.00 89.88 71 THR A O 1
ATOM 574 N N . TYR A 1 72 ? -2.059 6.439 8.386 1.00 88.25 72 TYR A N 1
ATOM 575 C CA . TYR A 1 72 ? -2.255 5.048 8.768 1.00 88.25 72 TYR A CA 1
ATOM 576 C C . TYR A 1 72 ? -3.527 4.830 9.587 1.00 88.25 72 TYR A C 1
ATOM 578 O O . TYR A 1 72 ? -4.077 3.740 9.526 1.00 88.25 72 TYR A O 1
ATOM 586 N N . ASP A 1 73 ? -4.050 5.859 10.258 1.00 87.50 73 ASP A N 1
ATOM 587 C CA . ASP A 1 73 ? -5.378 5.801 10.878 1.00 87.50 73 ASP A CA 1
ATOM 588 C C . ASP A 1 73 ? -6.481 5.644 9.821 1.00 87.50 73 ASP A C 1
ATOM 590 O O . ASP A 1 73 ? -7.400 4.859 9.997 1.00 87.50 73 ASP A O 1
ATOM 594 N N . ASN A 1 74 ? -6.374 6.320 8.668 1.00 89.12 74 ASN A N 1
ATOM 595 C CA . ASN A 1 74 ? -7.320 6.106 7.566 1.00 89.12 74 ASN A CA 1
ATOM 596 C C . ASN A 1 74 ? -7.166 4.729 6.901 1.00 89.12 74 ASN A C 1
ATOM 598 O O . ASN A 1 74 ? -8.094 4.250 6.246 1.00 89.12 74 ASN A O 1
ATOM 602 N N . LEU A 1 75 ? -5.975 4.133 6.975 1.00 91.25 75 LEU A N 1
ATOM 603 C CA . LEU A 1 75 ? -5.702 2.828 6.378 1.00 91.25 75 LEU A CA 1
ATOM 604 C C . LEU A 1 75 ? -6.021 1.671 7.325 1.00 91.25 75 LEU A C 1
ATOM 606 O O . LEU A 1 75 ? -6.357 0.601 6.839 1.00 91.25 75 LEU A O 1
ATOM 610 N N . SER A 1 76 ? -5.959 1.860 8.643 1.00 89.69 76 SER A N 1
ATOM 611 C CA . SER A 1 76 ? -6.254 0.811 9.631 1.00 89.69 76 SER A CA 1
ATOM 612 C C . SER A 1 76 ? -7.713 0.349 9.601 1.00 89.69 76 SER A C 1
ATOM 614 O O . SER A 1 76 ? -8.013 -0.768 10.010 1.00 89.69 76 SER A O 1
ATOM 616 N N . GLU A 1 77 ? -8.606 1.175 9.054 1.00 90.62 77 GLU A N 1
ATOM 617 C CA . GLU A 1 77 ? -10.008 0.841 8.777 1.00 90.62 77 GLU A CA 1
ATOM 618 C C . GLU A 1 77 ? -10.198 0.003 7.498 1.00 90.62 77 GLU A C 1
ATOM 620 O O . GLU A 1 77 ? -11.321 -0.368 7.161 1.00 90.62 77 GLU A O 1
ATOM 625 N N . GLN A 1 78 ? -9.126 -0.272 6.752 1.00 92.81 78 GLN A N 1
ATOM 626 C CA . GLN A 1 78 ? -9.156 -0.987 5.478 1.00 92.81 78 GLN A CA 1
ATOM 627 C C . GLN A 1 78 ? -8.261 -2.229 5.518 1.00 92.81 78 GLN A C 1
ATOM 629 O O . GLN A 1 78 ? -7.312 -2.333 6.298 1.00 92.81 78 GLN A O 1
ATOM 634 N N . THR A 1 79 ? -8.537 -3.165 4.613 1.00 94.38 79 THR A N 1
ATOM 635 C CA . THR A 1 79 ? -7.607 -4.240 4.265 1.00 94.38 79 THR A CA 1
ATOM 636 C C . THR A 1 79 ? -7.037 -4.001 2.870 1.00 94.38 79 THR A C 1
ATOM 638 O O . THR A 1 79 ? -7.522 -3.159 2.102 1.00 94.38 79 THR A O 1
ATOM 641 N N . GLY A 1 80 ? -5.966 -4.714 2.540 1.00 95.19 80 GLY A N 1
ATOM 642 C CA . GLY A 1 80 ? -5.395 -4.655 1.205 1.00 95.19 80 GLY A CA 1
ATOM 643 C C . GLY A 1 80 ? -4.710 -5.946 0.806 1.00 95.19 80 GLY A C 1
ATOM 644 O O . GLY A 1 80 ? -4.371 -6.780 1.643 1.00 95.19 80 GLY A O 1
ATOM 645 N N . LYS A 1 81 ? -4.489 -6.098 -0.493 1.00 96.25 81 LYS A N 1
ATOM 646 C CA . LYS A 1 81 ? -3.724 -7.188 -1.088 1.00 96.25 81 LYS A CA 1
ATOM 647 C C . LYS A 1 81 ? -2.434 -6.636 -1.672 1.00 96.25 81 LYS A C 1
ATOM 649 O O . LYS A 1 81 ? -2.445 -5.620 -2.363 1.00 96.25 81 LYS A O 1
ATOM 654 N N . VAL A 1 82 ? -1.322 -7.299 -1.390 1.00 94.75 82 VAL A N 1
ATOM 655 C CA . VAL A 1 82 ? -0.019 -6.934 -1.943 1.00 94.75 82 VAL A CA 1
ATOM 656 C C . VAL A 1 82 ? -0.000 -7.282 -3.431 1.00 94.75 82 VAL A C 1
ATOM 658 O O . VAL A 1 82 ? -0.159 -8.442 -3.800 1.00 94.75 82 VAL A O 1
ATOM 661 N N . GLU A 1 83 ? 0.194 -6.286 -4.289 1.00 93.75 83 GLU A N 1
ATOM 662 C CA . GLU A 1 83 ? 0.402 -6.486 -5.730 1.00 93.75 83 GLU A CA 1
ATOM 663 C C . GLU A 1 83 ? 1.866 -6.793 -6.052 1.00 93.75 83 GLU A C 1
ATOM 665 O O . GLU A 1 83 ? 2.165 -7.349 -7.104 1.00 93.75 83 GLU A O 1
ATOM 670 N N . GLY A 1 84 ? 2.767 -6.393 -5.158 1.00 91.81 84 GLY A N 1
ATOM 671 C CA . GLY A 1 84 ? 4.179 -6.742 -5.186 1.00 91.81 84 GLY A CA 1
ATOM 672 C C . GLY A 1 84 ? 5.097 -5.583 -4.850 1.00 91.81 84 GLY A C 1
ATOM 673 O O . GLY A 1 84 ? 4.642 -4.506 -4.449 1.00 91.81 84 GLY A O 1
ATOM 674 N N . GLU A 1 85 ? 6.392 -5.831 -4.991 1.00 92.19 85 GLU A N 1
ATOM 675 C CA . GLU A 1 85 ? 7.449 -4.855 -4.755 1.00 92.19 85 GLU A CA 1
ATOM 676 C C . GLU A 1 85 ? 7.986 -4.284 -6.065 1.00 92.19 85 GLU A C 1
ATOM 678 O O . GLU A 1 85 ? 8.328 -5.009 -7.003 1.00 92.19 85 GLU A O 1
ATOM 683 N N . TYR A 1 86 ? 8.071 -2.961 -6.119 1.00 89.94 86 TYR A N 1
ATOM 684 C CA . TYR A 1 86 ? 8.333 -2.234 -7.345 1.00 89.94 86 TYR A CA 1
ATOM 685 C C . TYR A 1 86 ? 9.284 -1.061 -7.121 1.00 89.94 86 TYR A C 1
ATOM 687 O O . TYR A 1 86 ? 9.204 -0.346 -6.119 1.00 89.94 86 TYR A O 1
ATOM 695 N N . LEU A 1 87 ? 10.136 -0.806 -8.111 1.00 88.12 87 LEU A N 1
ATOM 696 C CA . LEU A 1 87 ? 10.977 0.381 -8.165 1.00 88.12 87 LEU A CA 1
ATOM 697 C C . LEU A 1 87 ? 10.209 1.533 -8.830 1.00 88.12 87 LEU A C 1
ATOM 699 O O . LEU A 1 87 ? 9.819 1.459 -9.998 1.00 88.12 87 LEU A O 1
ATOM 703 N N . LEU A 1 88 ? 10.010 2.622 -8.087 1.00 85.94 88 LEU A N 1
ATOM 704 C CA . LEU A 1 88 ? 9.363 3.850 -8.551 1.00 85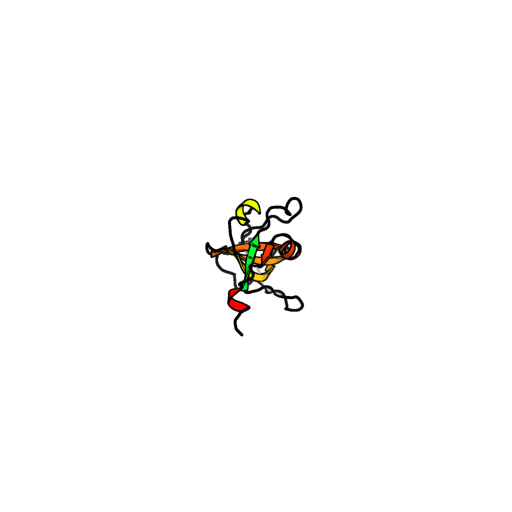.94 88 LEU A CA 1
ATOM 705 C C . LEU A 1 88 ? 10.287 5.059 -8.368 1.00 85.94 88 LEU A C 1
ATOM 707 O O . LEU A 1 88 ? 11.320 5.004 -7.702 1.00 85.94 88 LEU A O 1
ATOM 711 N N . ALA A 1 89 ? 9.872 6.208 -8.907 1.00 81.44 89 ALA A N 1
ATOM 712 C CA . ALA A 1 89 ? 10.502 7.479 -8.570 1.00 81.44 89 ALA A CA 1
ATOM 713 C C . ALA A 1 89 ? 10.443 7.704 -7.045 1.00 81.44 89 ALA A C 1
ATOM 715 O O . ALA A 1 89 ? 9.356 7.838 -6.472 1.00 81.44 89 ALA A O 1
ATOM 716 N N . GLY A 1 90 ? 11.616 7.733 -6.408 1.00 82.12 90 GLY A N 1
ATOM 717 C CA . GLY A 1 90 ? 11.773 7.869 -4.957 1.00 82.12 90 GLY A CA 1
ATOM 718 C C . GLY A 1 90 ? 12.314 6.626 -4.245 1.00 82.12 90 GLY A C 1
ATOM 719 O O . GLY A 1 90 ? 12.778 6.762 -3.118 1.00 82.12 90 GLY A O 1
ATOM 720 N N . GLY A 1 91 ? 12.332 5.456 -4.896 1.00 88.56 91 GLY A N 1
ATOM 721 C CA . GLY A 1 91 ? 12.883 4.224 -4.326 1.00 88.56 91 GLY A CA 1
ATOM 722 C C . GLY A 1 91 ? 11.997 2.999 -4.534 1.00 88.56 91 GLY A C 1
ATOM 723 O O . GLY A 1 91 ? 11.193 2.941 -5.465 1.00 88.56 91 GLY A O 1
ATOM 724 N N . GLU A 1 92 ? 12.181 2.017 -3.660 1.00 91.50 92 GLU A N 1
ATOM 725 C CA . GLU A 1 92 ? 11.470 0.739 -3.659 1.00 91.50 92 GLU A CA 1
ATOM 726 C C . GLU A 1 92 ? 10.217 0.828 -2.789 1.00 91.50 92 GLU A C 1
ATOM 728 O O . GLU A 1 92 ? 10.238 1.365 -1.673 1.00 91.50 92 GLU A O 1
ATOM 733 N N . TYR A 1 93 ? 9.114 0.317 -3.326 1.00 93.06 93 TYR A N 1
ATOM 734 C CA . TYR A 1 93 ? 7.818 0.369 -2.678 1.00 93.06 93 TYR A CA 1
ATOM 735 C C . TYR A 1 93 ? 7.058 -0.937 -2.859 1.00 93.06 93 TYR A C 1
ATOM 737 O O . TYR A 1 93 ? 6.968 -1.468 -3.966 1.00 93.06 93 TYR A O 1
ATOM 745 N N . TYR A 1 94 ? 6.380 -1.366 -1.799 1.00 94.12 94 TYR A N 1
ATOM 746 C CA . TYR A 1 94 ? 5.281 -2.311 -1.932 1.00 94.12 94 TYR A CA 1
ATOM 747 C C . TYR A 1 94 ? 4.031 -1.580 -2.408 1.00 94.12 94 TYR A C 1
ATOM 749 O O . TYR A 1 94 ? 3.616 -0.576 -1.815 1.00 94.12 94 TYR A O 1
ATOM 757 N N . ILE A 1 95 ? 3.424 -2.100 -3.474 1.00 95.50 95 ILE A N 1
ATOM 758 C CA . ILE A 1 95 ? 2.121 -1.650 -3.951 1.00 95.50 95 ILE A CA 1
ATOM 759 C C . ILE A 1 95 ? 1.034 -2.528 -3.353 1.00 95.50 95 ILE A C 1
ATOM 761 O O . ILE A 1 95 ? 1.070 -3.752 -3.463 1.00 95.50 95 ILE A O 1
ATOM 765 N N . ILE A 1 96 ? 0.051 -1.880 -2.737 1.00 96.38 96 ILE A N 1
ATOM 766 C CA . ILE A 1 96 ? -1.100 -2.520 -2.112 1.00 96.38 96 ILE A CA 1
ATOM 767 C C . ILE A 1 96 ? -2.362 -2.082 -2.844 1.00 96.38 96 ILE A C 1
ATOM 769 O O . ILE A 1 96 ? -2.614 -0.883 -2.994 1.00 96.38 96 ILE A O 1
ATOM 773 N N . ARG A 1 97 ? -3.174 -3.051 -3.258 1.00 97.12 97 ARG A N 1
ATOM 774 C CA . ARG A 1 97 ? -4.539 -2.842 -3.734 1.00 97.12 97 ARG A CA 1
ATOM 775 C C . ARG A 1 97 ? -5.497 -2.908 -2.556 1.00 97.12 97 ARG A C 1
ATOM 777 O O . ARG A 1 97 ? -5.617 -3.942 -1.905 1.00 97.12 97 ARG A O 1
ATOM 784 N N . LEU A 1 98 ? -6.155 -1.794 -2.271 1.00 96.44 98 LEU A N 1
ATOM 785 C CA . LEU A 1 98 ? -7.212 -1.713 -1.266 1.00 96.44 98 LEU A CA 1
ATOM 786 C C . LEU A 1 98 ? -8.502 -2.354 -1.800 1.00 96.44 98 LEU A C 1
ATOM 788 O O . LEU A 1 98 ? -8.682 -2.462 -3.011 1.00 96.44 98 LEU A O 1
ATOM 792 N N . GLU A 1 99 ? -9.440 -2.697 -0.916 1.00 93.06 99 GLU A N 1
ATOM 793 C CA . GLU A 1 99 ? -10.745 -3.277 -1.301 1.00 93.06 99 GLU A CA 1
ATOM 794 C C . GLU A 1 99 ? -11.564 -2.394 -2.260 1.00 93.06 99 GLU A C 1
ATOM 796 O O . GLU A 1 99 ? -12.389 -2.883 -3.023 1.00 93.06 99 GLU A O 1
ATOM 801 N N . ASN A 1 100 ? -11.325 -1.080 -2.253 1.00 93.00 100 ASN A N 1
ATOM 802 C CA . ASN A 1 100 ? -11.946 -0.130 -3.180 1.00 93.00 100 ASN A CA 1
ATOM 803 C C . ASN A 1 100 ? -11.192 0.014 -4.519 1.00 93.00 100 ASN A C 1
ATOM 805 O O . ASN A 1 100 ? -11.371 1.020 -5.211 1.00 93.00 100 ASN A O 1
ATOM 809 N N . GLU A 1 101 ? -10.326 -0.947 -4.852 1.00 93.75 101 GLU A N 1
ATOM 810 C CA . GLU A 1 101 ? -9.512 -1.021 -6.074 1.00 93.75 101 GLU A CA 1
ATOM 811 C C . GLU A 1 101 ? -8.463 0.090 -6.243 1.00 93.75 101 GLU A C 1
ATOM 813 O O . GLU A 1 101 ? -7.834 0.216 -7.298 1.00 93.75 101 GLU A O 1
ATOM 818 N N . LYS A 1 102 ? -8.223 0.906 -5.210 1.00 95.62 102 LYS A N 1
ATOM 819 C CA . LYS A 1 102 ? -7.147 1.903 -5.240 1.00 95.62 102 LYS A CA 1
ATOM 820 C C . LYS A 1 102 ? -5.809 1.263 -4.919 1.00 95.62 102 LYS A C 1
ATOM 822 O O . LYS A 1 102 ? -5.681 0.494 -3.970 1.00 95.62 102 LYS A O 1
ATOM 827 N N . LEU A 1 103 ? -4.802 1.677 -5.672 1.00 95.94 103 LEU A N 1
ATOM 828 C CA . LEU A 1 103 ? -3.411 1.319 -5.479 1.00 95.94 103 LEU A CA 1
ATOM 829 C C . LEU A 1 103 ? -2.716 2.378 -4.632 1.00 95.94 103 LEU A C 1
ATOM 831 O O . LEU A 1 103 ? -2.703 3.573 -4.960 1.00 95.94 103 LEU A O 1
ATOM 835 N N . ILE A 1 104 ? -2.100 1.922 -3.552 1.00 95.44 104 ILE A N 1
ATOM 836 C CA . ILE A 1 104 ? -1.236 2.735 -2.705 1.00 95.44 104 ILE A CA 1
ATOM 837 C C . ILE A 1 104 ? 0.169 2.154 -2.678 1.00 95.44 104 ILE A C 1
ATOM 839 O O . ILE A 1 104 ? 0.359 0.958 -2.868 1.00 95.44 104 ILE A O 1
ATOM 843 N N . LYS A 1 105 ? 1.148 3.013 -2.419 1.00 94.69 105 LYS A N 1
ATOM 844 C CA . LYS A 1 105 ? 2.543 2.653 -2.214 1.00 94.69 105 LYS A CA 1
ATOM 845 C C . LYS A 1 105 ? 2.957 2.902 -0.771 1.00 94.69 105 LYS A C 1
ATOM 847 O O . LYS A 1 105 ? 2.642 3.955 -0.202 1.00 94.69 105 LYS A O 1
ATOM 852 N N . ILE A 1 106 ? 3.691 1.944 -0.219 1.00 93.56 106 ILE A N 1
ATOM 853 C CA . ILE A 1 106 ? 4.362 2.022 1.080 1.00 93.56 106 ILE A CA 1
ATOM 854 C C . ILE A 1 106 ? 5.837 1.730 0.844 1.00 93.56 106 ILE A C 1
ATOM 856 O O . ILE A 1 106 ? 6.164 0.830 0.072 1.00 93.56 106 ILE A O 1
ATOM 860 N N . SER A 1 107 ? 6.719 2.503 1.477 1.00 92.50 107 SER A N 1
ATOM 861 C CA . SER A 1 107 ? 8.163 2.272 1.390 1.00 92.50 107 SER A CA 1
ATOM 862 C C . SER A 1 107 ? 8.490 0.835 1.778 1.00 92.50 107 SER A C 1
ATOM 864 O O . SER A 1 107 ? 8.016 0.359 2.814 1.00 92.50 107 SER A O 1
ATOM 866 N N . SER A 1 108 ? 9.330 0.152 1.001 1.00 91.81 108 SER A N 1
ATOM 867 C CA . SER A 1 108 ? 9.723 -1.225 1.321 1.00 91.81 108 SER A CA 1
ATOM 868 C C . SER A 1 108 ? 10.345 -1.365 2.708 1.00 91.81 108 SER A C 1
ATOM 870 O O . SER A 1 108 ? 10.100 -2.346 3.406 1.00 91.81 108 SER A O 1
ATOM 872 N N . LYS A 1 109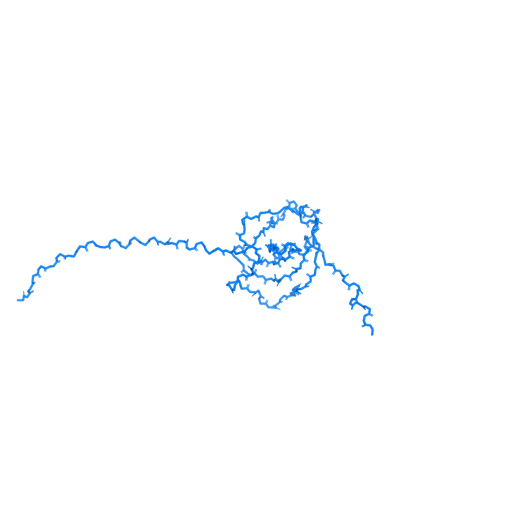 ? 11.056 -0.328 3.169 1.00 90.50 109 LYS A N 1
ATOM 873 C CA . LYS A 1 109 ? 11.659 -0.270 4.511 1.00 90.50 109 LYS A CA 1
ATOM 874 C C . LYS A 1 109 ? 10.635 -0.239 5.645 1.00 90.50 109 LYS A C 1
ATOM 876 O O . LYS A 1 109 ? 10.945 -0.660 6.757 1.00 90.50 109 LYS A O 1
ATOM 881 N N . ASP A 1 110 ? 9.440 0.273 5.372 1.00 91.38 110 ASP A N 1
ATOM 882 C CA . ASP A 1 110 ? 8.393 0.452 6.375 1.00 91.38 110 ASP A CA 1
ATOM 883 C C . ASP A 1 110 ? 7.313 -0.629 6.293 1.00 91.38 110 ASP A C 1
ATOM 885 O O . ASP A 1 110 ? 6.637 -0.871 7.288 1.00 91.38 110 ASP A O 1
ATOM 889 N N . PHE A 1 111 ? 7.178 -1.320 5.157 1.00 92.00 111 PHE A N 1
ATOM 890 C CA . PHE A 1 111 ? 6.088 -2.260 4.882 1.00 92.00 111 PHE A CA 1
ATOM 891 C C . PHE A 1 111 ? 5.837 -3.277 6.011 1.00 92.00 111 PHE A C 1
ATOM 893 O O . PHE A 1 111 ? 4.722 -3.353 6.526 1.00 92.00 111 PHE A O 1
ATOM 900 N N . LEU A 1 112 ? 6.869 -4.003 6.453 1.00 90.94 112 LEU A N 1
ATOM 901 C CA . LEU A 1 112 ? 6.740 -5.013 7.518 1.00 90.94 112 LEU A CA 1
ATOM 902 C C . LEU A 1 112 ? 6.559 -4.421 8.922 1.00 90.94 112 LEU A C 1
ATOM 904 O O . LEU A 1 112 ? 6.218 -5.140 9.854 1.00 90.94 112 LEU A O 1
ATOM 908 N N . ILE A 1 113 ? 6.812 -3.124 9.092 1.00 90.75 113 ILE A N 1
ATOM 909 C CA . ILE A 1 113 ? 6.626 -2.428 10.368 1.00 90.75 113 ILE A CA 1
ATOM 910 C C . ILE A 1 113 ? 5.173 -1.973 10.497 1.00 90.75 113 ILE A C 1
ATOM 912 O O . ILE A 1 113 ? 4.610 -1.980 11.585 1.00 90.75 113 ILE A O 1
ATOM 916 N N . VAL A 1 114 ? 4.566 -1.566 9.385 1.00 91.50 114 VAL A N 1
ATOM 917 C CA . VAL A 1 114 ? 3.267 -0.883 9.369 1.00 91.50 114 VAL A CA 1
ATOM 918 C C . VAL A 1 114 ? 2.118 -1.774 8.906 1.00 91.50 114 VAL A C 1
ATOM 920 O O . VAL A 1 114 ? 0.987 -1.302 8.791 1.00 91.50 114 VAL A O 1
ATOM 923 N N . THR A 1 115 ? 2.381 -3.052 8.638 1.00 92.69 115 THR A N 1
ATOM 924 C CA . THR A 1 115 ? 1.365 -4.016 8.211 1.00 92.69 115 THR A CA 1
ATOM 925 C C . THR A 1 115 ? 1.483 -5.336 8.960 1.00 92.69 115 THR A C 1
ATOM 927 O O . THR A 1 115 ? 2.550 -5.696 9.448 1.00 92.69 115 THR A O 1
ATOM 930 N N . ASN A 1 116 ? 0.373 -6.069 9.029 1.00 93.75 116 ASN A N 1
ATOM 931 C CA . ASN A 1 116 ? 0.343 -7.467 9.450 1.00 93.75 116 ASN A CA 1
ATOM 932 C C . ASN A 1 116 ? -0.366 -8.308 8.392 1.00 93.75 116 ASN A C 1
ATOM 934 O O . ASN A 1 116 ? -1.355 -7.869 7.805 1.00 93.75 116 ASN A O 1
ATOM 938 N N . PHE A 1 117 ? 0.103 -9.537 8.187 1.00 93.81 117 PHE A N 1
ATOM 939 C CA . PHE A 1 117 ? -0.539 -10.471 7.268 1.00 93.81 117 PHE A CA 1
ATOM 940 C C . PHE A 1 117 ? -1.817 -11.051 7.869 1.00 93.81 117 PHE A C 1
ATOM 942 O O . PHE A 1 117 ? -1.836 -11.497 9.017 1.00 93.81 117 PHE A O 1
ATOM 949 N N . ILE A 1 118 ? -2.869 -11.105 7.057 1.00 92.50 118 ILE A N 1
ATOM 950 C CA . ILE A 1 118 ? -4.076 -11.858 7.381 1.00 92.50 118 ILE A CA 1
ATOM 951 C C . ILE A 1 118 ? -3.766 -13.330 7.115 1.00 92.50 118 ILE A C 1
ATOM 953 O O . ILE A 1 118 ? -3.518 -13.732 5.977 1.00 92.50 118 ILE A O 1
ATOM 957 N N . ILE A 1 119 ? -3.750 -14.138 8.173 1.00 82.44 119 ILE A N 1
ATOM 958 C CA . ILE A 1 119 ? -3.595 -15.586 8.048 1.00 82.44 119 ILE A CA 1
ATOM 959 C C . ILE A 1 119 ? -4.963 -16.167 7.719 1.00 82.44 119 ILE A C 1
ATOM 961 O O . ILE A 1 119 ? -5.857 -16.197 8.562 1.00 82.44 119 ILE A O 1
ATOM 965 N N . ASP A 1 120 ? -5.115 -16.641 6.489 1.00 64.81 120 ASP A N 1
ATOM 966 C CA . ASP A 1 120 ? -6.312 -17.356 6.073 1.00 64.81 120 ASP A CA 1
ATOM 967 C C . ASP A 1 120 ? -6.243 -18.796 6.606 1.00 64.81 120 ASP A C 1
ATOM 969 O O . ASP A 1 120 ? -5.637 -19.688 6.005 1.00 64.81 120 ASP A O 1
ATOM 973 N N . THR A 1 121 ? -6.815 -19.023 7.790 1.00 59.22 121 THR A N 1
ATOM 974 C CA . THR A 1 121 ? -6.818 -20.335 8.460 1.00 59.22 121 THR A CA 1
ATOM 975 C C . THR A 1 121 ? -7.563 -21.406 7.658 1.00 59.22 121 THR A C 1
ATOM 977 O O . THR A 1 121 ? -7.344 -22.596 7.882 1.00 59.22 121 THR A O 1
ATOM 980 N N . SER A 1 122 ? -8.364 -21.012 6.661 1.00 55.28 122 SER A N 1
ATOM 981 C CA . SER A 1 122 ? -9.024 -21.927 5.725 1.00 55.28 122 SER A CA 1
ATOM 982 C C . SER A 1 122 ? -8.045 -22.693 4.820 1.00 55.28 122 SER A C 1
ATOM 984 O O . SER A 1 122 ? -8.340 -23.817 4.421 1.00 55.28 122 SER A O 1
ATOM 986 N N . LYS A 1 123 ? -6.849 -22.146 4.550 1.00 53.38 123 LYS A N 1
ATOM 987 C CA . LYS A 1 123 ? -5.799 -22.817 3.758 1.00 53.38 123 LYS A CA 1
ATOM 988 C C . LYS A 1 123 ? -4.867 -23.706 4.580 1.00 53.38 123 LYS A C 1
ATOM 990 O O . LYS A 1 123 ? -4.105 -24.471 4.001 1.00 53.38 123 LYS A O 1
ATOM 995 N N . VAL A 1 124 ? -4.913 -23.612 5.909 1.00 54.97 124 VAL A N 1
ATOM 996 C CA . VAL A 1 124 ? -4.029 -24.376 6.809 1.00 54.97 124 VAL A CA 1
ATOM 997 C C . VAL A 1 124 ? -4.602 -25.766 7.120 1.00 54.97 124 VAL A C 1
ATOM 999 O O . VAL A 1 124 ? -3.846 -26.678 7.433 1.00 54.97 124 VAL A O 1
ATOM 1002 N N . ASN A 1 125 ? -5.915 -25.963 6.955 1.00 42.72 125 ASN A N 1
ATOM 1003 C CA . ASN A 1 125 ? -6.603 -27.223 7.269 1.00 42.72 125 ASN A CA 1
ATOM 1004 C C . ASN A 1 125 ? -6.937 -28.093 6.040 1.00 42.72 125 ASN A C 1
ATOM 1006 O O . ASN A 1 125 ? -7.772 -28.991 6.135 1.00 42.72 125 ASN A O 1
ATOM 1010 N N . GLY A 1 126 ? -6.297 -27.853 4.893 1.00 46.31 126 GLY A N 1
ATOM 1011 C CA . GLY A 1 126 ? -6.322 -28.788 3.764 1.00 46.31 126 GLY A CA 1
ATOM 1012 C C . GLY A 1 126 ? -5.347 -29.939 4.008 1.00 46.31 126 GLY A C 1
ATOM 1013 O O . GLY A 1 126 ? -4.238 -29.904 3.480 1.00 46.31 126 GLY A O 1
ATOM 1014 N N . GLY A 1 127 ? -5.738 -30.878 4.875 1.00 38.91 127 GLY A N 1
ATOM 1015 C CA . GLY A 1 127 ? -5.047 -32.153 5.098 1.00 38.91 127 GLY A CA 1
ATOM 1016 C C . GLY A 1 127 ? -5.281 -33.168 3.987 1.00 38.91 127 GLY A C 1
ATOM 1017 O O . GLY A 1 127 ? -6.288 -33.028 3.255 1.00 38.91 127 GLY A O 1
#